Protein AF-A0A6P8AZ58-F1 (afdb_monomer)

Secondary structure (DSSP, 8-state):
-------------------EE--TTT----GGGHHHHHHHHHHHTSBTTTBEEE-TT-EEEEEEEEETTEEEEEEEEE-SSS-EEEPHHHHHHHHHHHHHH-BTEEEEEETTEEEEEEEEES--

Structure (mmCIF, N/CA/C/O backbone):
data_AF-A0A6P8AZ58-F1
#
_entry.id   AF-A0A6P8AZ58-F1
#
loop_
_atom_site.group_PDB
_atom_site.id
_atom_site.type_symbol
_atom_site.label_atom_id
_atom_site.label_alt_id
_atom_site.label_comp_id
_atom_site.label_asym_id
_atom_site.label_entity_id
_atom_site.label_seq_id
_atom_site.pdbx_PDB_ins_code
_atom_site.Cartn_x
_atom_site.Cartn_y
_atom_site.Cartn_z
_atom_site.occupancy
_atom_site.B_iso_or_equiv
_atom_site.auth_seq_id
_atom_site.auth_comp_id
_atom_site.auth_asym_id
_atom_site.auth_atom_id
_atom_site.pdbx_PDB_model_num
ATOM 1 N N . MET A 1 1 ? -25.843 -50.586 30.998 1.00 42.84 1 MET A N 1
ATOM 2 C CA . MET A 1 1 ? -25.373 -49.188 31.093 1.00 42.84 1 MET A CA 1
ATOM 3 C C . MET A 1 1 ? -23.967 -49.145 30.531 1.00 42.84 1 MET A C 1
ATOM 5 O O . MET A 1 1 ? -23.124 -49.775 31.136 1.00 42.84 1 MET A O 1
ATOM 9 N N . HIS A 1 2 ? -23.716 -48.484 29.402 1.00 42.22 2 HIS A N 1
ATOM 10 C CA . HIS A 1 2 ? -22.392 -47.930 29.093 1.00 42.22 2 HIS A CA 1
ATOM 11 C C . HIS A 1 2 ? -22.570 -46.851 28.020 1.00 42.22 2 HIS A C 1
ATOM 13 O O . HIS A 1 2 ? -22.778 -47.140 26.848 1.00 42.22 2 HIS A O 1
ATOM 19 N N . LEU A 1 3 ? -22.580 -45.599 28.476 1.00 51.09 3 LEU A N 1
ATOM 20 C CA . LEU A 1 3 ? -22.536 -44.403 27.644 1.00 51.09 3 LEU A CA 1
ATOM 21 C C . LEU A 1 3 ? -21.080 -44.195 27.218 1.00 51.09 3 LEU A C 1
ATOM 23 O O . LEU A 1 3 ? -20.247 -43.808 28.034 1.00 51.09 3 LEU A O 1
ATOM 27 N N . THR A 1 4 ? -20.757 -44.467 25.959 1.00 56.34 4 THR A N 1
ATOM 28 C CA . THR A 1 4 ? -19.491 -44.031 25.359 1.00 56.34 4 THR A CA 1
ATOM 29 C C . THR A 1 4 ? -19.626 -42.564 24.960 1.00 56.34 4 THR A C 1
ATOM 31 O O . THR A 1 4 ? -20.137 -42.248 23.889 1.00 56.34 4 THR A O 1
ATOM 34 N N . SER A 1 5 ? -19.197 -41.666 25.849 1.00 56.53 5 SER A N 1
ATOM 35 C CA . SER A 1 5 ? -19.005 -40.245 25.539 1.00 56.53 5 SER A CA 1
ATOM 36 C C . SER A 1 5 ? -17.860 -40.097 24.539 1.00 56.53 5 SER A C 1
ATOM 38 O O . SER A 1 5 ? -16.693 -40.249 24.897 1.00 56.53 5 SER A O 1
ATOM 40 N N . ILE A 1 6 ? -18.193 -39.807 23.283 1.00 64.19 6 ILE A N 1
ATOM 41 C CA . ILE A 1 6 ? -17.221 -39.444 22.250 1.00 64.19 6 ILE A CA 1
ATOM 42 C C . ILE A 1 6 ? -16.947 -37.945 22.405 1.00 64.19 6 ILE A C 1
ATOM 44 O O . ILE A 1 6 ? -17.772 -37.112 22.034 1.00 64.19 6 ILE A O 1
ATOM 48 N N . LEU A 1 7 ? -15.800 -37.601 22.992 1.00 56.88 7 LEU A N 1
ATOM 49 C CA . LEU A 1 7 ? -15.293 -36.231 23.001 1.00 56.88 7 LEU A CA 1
ATOM 50 C C . LEU A 1 7 ? -14.815 -35.891 21.578 1.00 56.88 7 LEU A C 1
ATOM 52 O O . LEU A 1 7 ? -13.797 -36.409 21.124 1.00 56.88 7 LEU A O 1
ATOM 56 N N . LEU A 1 8 ? -15.557 -35.043 20.865 1.00 59.38 8 LEU A N 1
ATOM 57 C CA . LEU A 1 8 ? -15.110 -34.448 19.604 1.00 59.38 8 LEU A CA 1
ATOM 58 C C . LEU A 1 8 ? -14.114 -33.319 19.920 1.00 59.38 8 LEU A C 1
ATOM 60 O O . LEU A 1 8 ? -14.507 -32.354 20.581 1.00 59.38 8 LEU A O 1
ATOM 64 N N . PRO A 1 9 ? -12.847 -33.387 19.471 1.00 61.97 9 PRO A N 1
ATOM 65 C CA . PRO A 1 9 ? -11.953 -32.247 19.579 1.00 61.97 9 PRO A CA 1
ATOM 66 C C . PRO A 1 9 ? -12.442 -31.167 18.611 1.00 61.97 9 PRO A C 1
ATOM 68 O O . PRO A 1 9 ? -12.429 -31.346 17.393 1.00 61.97 9 PRO A O 1
ATOM 71 N N . ILE A 1 10 ? -12.909 -30.048 19.162 1.00 60.44 10 ILE A N 1
ATOM 72 C CA . ILE A 1 10 ? -13.233 -28.844 18.399 1.00 60.44 10 ILE A CA 1
ATOM 73 C C . ILE A 1 10 ? -11.909 -28.327 17.828 1.00 60.44 10 ILE A C 1
ATOM 75 O O . ILE A 1 10 ? -11.082 -27.771 18.549 1.00 60.44 10 ILE A O 1
ATOM 79 N N . LEU A 1 11 ? -11.678 -28.575 16.539 1.00 59.97 11 LEU A N 1
ATOM 80 C CA . LEU A 1 11 ? -10.528 -28.056 15.814 1.00 59.97 11 LEU A CA 1
ATOM 81 C C . LEU A 1 11 ? -10.762 -26.560 15.586 1.00 59.97 11 LEU A C 1
ATOM 83 O O . LEU A 1 11 ? -11.477 -26.165 14.667 1.00 59.97 11 LEU A O 1
ATOM 87 N N . SER A 1 12 ? -10.203 -25.724 16.456 1.00 56.25 12 SER A N 1
ATOM 88 C CA . SER A 1 12 ? -10.212 -24.275 16.285 1.00 56.25 12 SER A CA 1
ATOM 89 C C . SER A 1 12 ? -9.484 -23.924 14.984 1.00 56.25 12 SER A C 1
ATOM 91 O O . SER A 1 12 ? -8.255 -23.990 14.930 1.00 56.25 12 SER A O 1
ATOM 93 N N . LEU A 1 13 ? -10.220 -23.558 13.928 1.00 50.84 13 LEU A N 1
ATOM 94 C CA . LEU A 1 13 ? -9.631 -22.901 12.762 1.00 50.84 13 LEU A CA 1
ATOM 95 C C . LEU A 1 13 ? -9.141 -21.522 13.211 1.00 50.84 13 LEU A C 1
ATOM 97 O O . LEU A 1 13 ? -9.885 -20.544 13.210 1.00 50.84 13 LEU A O 1
ATOM 101 N N . LEU A 1 14 ? -7.879 -21.450 13.624 1.00 46.62 14 LEU A N 1
ATOM 102 C CA . LEU A 1 14 ? -7.163 -20.188 13.706 1.00 46.62 14 LEU A CA 1
ATOM 103 C C . LEU A 1 14 ? -7.055 -19.662 12.273 1.00 46.62 14 LEU A C 1
ATOM 105 O O . LEU A 1 14 ? -6.288 -20.194 11.472 1.00 46.62 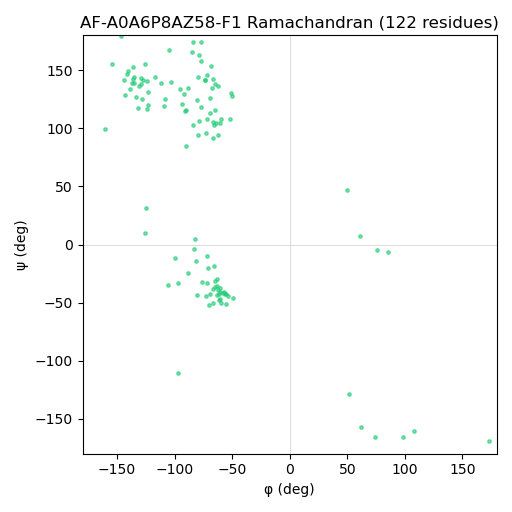14 LEU A O 1
ATOM 109 N N . ALA A 1 15 ? -7.857 -18.651 11.939 1.00 48.16 15 ALA A N 1
ATOM 110 C CA . ALA A 1 15 ? -7.664 -17.867 10.731 1.00 48.16 15 ALA A CA 1
ATOM 111 C C . ALA A 1 15 ? -6.301 -17.176 10.858 1.00 48.16 15 ALA A C 1
ATOM 113 O O . ALA A 1 15 ? -6.163 -16.141 11.505 1.00 48.16 15 ALA A O 1
ATOM 114 N N . THR A 1 16 ? -5.257 -17.797 10.316 1.00 43.06 16 THR A N 1
ATOM 115 C CA . THR A 1 16 ? -3.955 -17.152 10.197 1.00 43.06 16 THR A CA 1
ATOM 116 C C . THR A 1 16 ? -4.137 -15.984 9.243 1.00 43.06 16 THR A C 1
ATOM 118 O O . THR A 1 16 ? -4.472 -16.207 8.079 1.00 43.06 16 THR A O 1
ATOM 121 N N . ALA A 1 17 ? -3.946 -14.754 9.723 1.00 47.25 17 ALA A N 1
ATOM 122 C CA . ALA A 1 17 ? -3.813 -13.593 8.857 1.00 47.25 17 ALA A CA 1
ATOM 123 C C . ALA A 1 17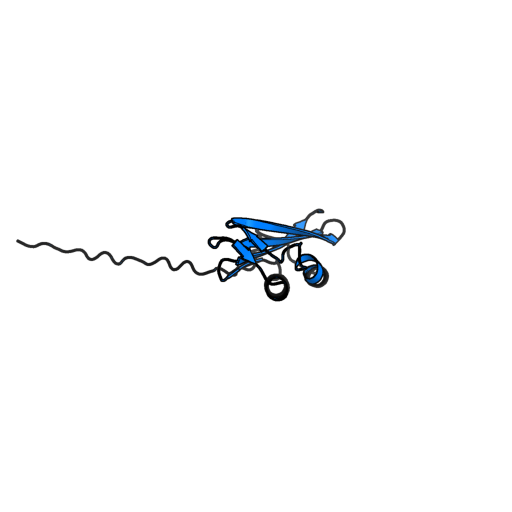 ? -2.732 -13.906 7.813 1.00 47.25 17 ALA A C 1
ATOM 125 O O . ALA A 1 17 ? -1.553 -14.055 8.141 1.00 47.25 17 ALA A O 1
ATOM 126 N N . GLN A 1 18 ? -3.156 -14.120 6.571 1.00 49.47 18 GLN A N 1
ATOM 127 C CA . GLN A 1 18 ? -2.268 -14.509 5.493 1.00 49.47 18 GLN A CA 1
ATOM 128 C C . GLN A 1 18 ? -1.770 -13.231 4.828 1.00 49.47 18 GLN A C 1
ATOM 130 O O . GLN A 1 18 ? -2.331 -12.777 3.839 1.00 49.47 18 GLN A O 1
ATOM 135 N N . ALA A 1 19 ? -0.715 -12.639 5.394 1.00 59.22 19 ALA A N 1
ATOM 136 C CA . ALA A 1 19 ? 0.138 -11.744 4.625 1.00 59.22 19 ALA A CA 1
ATOM 137 C C . ALA A 1 19 ? 0.711 -12.570 3.467 1.00 59.22 19 ALA A C 1
ATOM 139 O O . ALA A 1 19 ? 1.494 -13.502 3.676 1.00 59.22 19 ALA A O 1
ATOM 140 N N . GLY A 1 20 ? 0.239 -12.306 2.255 1.00 85.31 20 GLY A N 1
ATOM 141 C CA . GLY A 1 20 ? 0.496 -13.137 1.093 1.00 85.31 20 GLY A CA 1
ATOM 142 C C . GLY A 1 20 ? 1.115 -12.321 -0.021 1.00 85.31 20 GLY A C 1
ATOM 143 O O . GLY A 1 20 ? 0.475 -11.432 -0.577 1.00 85.31 20 GLY A O 1
ATOM 144 N N . CYS A 1 21 ? 2.347 -12.656 -0.401 1.00 93.19 21 CYS A N 1
ATOM 145 C CA . CYS A 1 21 ? 2.855 -12.236 -1.698 1.00 93.19 21 CYS A CA 1
ATOM 146 C C . CYS A 1 21 ? 2.073 -12.953 -2.799 1.00 93.19 21 CYS A C 1
ATOM 148 O O . CYS A 1 21 ? 1.879 -14.170 -2.736 1.00 93.19 21 CYS A O 1
ATOM 150 N N . TYR A 1 22 ? 1.659 -12.209 -3.820 1.00 92.31 22 TYR A N 1
ATOM 151 C CA . TYR A 1 22 ? 0.930 -12.777 -4.942 1.00 92.31 22 TYR A CA 1
ATOM 152 C C . TYR A 1 22 ? 1.773 -13.810 -5.693 1.00 92.31 22 TYR A C 1
ATOM 154 O O . TYR A 1 22 ? 2.959 -13.612 -5.986 1.00 92.31 22 TYR A O 1
ATOM 162 N N . LYS A 1 23 ? 1.129 -14.925 -6.039 1.00 86.06 23 LYS A N 1
ATOM 163 C CA . LYS A 1 23 ? 1.678 -15.965 -6.909 1.00 86.06 23 LYS A CA 1
ATOM 164 C C . LYS A 1 23 ? 1.623 -15.535 -8.376 1.00 86.06 23 LYS A C 1
ATOM 166 O O . LYS A 1 23 ? 1.110 -14.473 -8.728 1.00 86.06 23 LYS A O 1
ATOM 171 N N . ARG A 1 24 ? 2.203 -16.349 -9.266 1.00 74.00 24 ARG A N 1
ATOM 172 C CA . ARG A 1 24 ? 2.391 -15.990 -10.684 1.00 74.00 24 ARG A CA 1
ATOM 173 C C . ARG A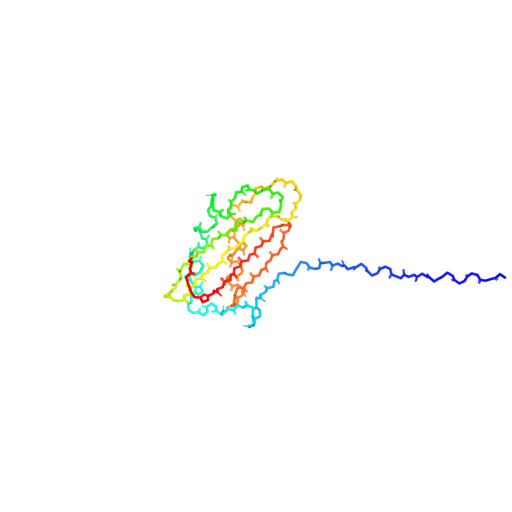 1 24 ? 1.078 -15.772 -11.431 1.00 74.00 24 ARG A C 1
ATOM 175 O O . ARG A 1 24 ? 1.061 -14.969 -12.351 1.00 74.00 24 ARG A O 1
ATOM 182 N N . GLU A 1 25 ? 0.036 -16.462 -11.020 1.00 80.06 25 GLU A N 1
ATOM 183 C CA . GLU A 1 25 ? -1.308 -16.421 -11.574 1.00 80.06 25 GLU A CA 1
ATOM 184 C C . GLU A 1 25 ? -2.152 -15.241 -11.063 1.00 80.06 25 GLU A C 1
ATOM 186 O O . GLU A 1 25 ? -3.185 -14.950 -11.655 1.00 80.06 25 GLU A O 1
ATOM 191 N N . GLN A 1 26 ? -1.725 -14.556 -9.994 1.00 78.50 26 GLN A N 1
ATOM 192 C CA . GLN A 1 26 ? -2.512 -13.504 -9.338 1.00 78.50 26 GLN A CA 1
ATOM 193 C C . GLN A 1 26 ? -2.132 -12.087 -9.784 1.00 78.50 26 GLN A C 1
ATOM 195 O O . GLN A 1 26 ? -2.994 -11.218 -9.821 1.00 78.50 26 GLN A O 1
ATOM 200 N N . SER A 1 27 ? -0.857 -11.848 -10.106 1.00 85.19 27 SER A N 1
ATOM 201 C CA . SER A 1 27 ? -0.339 -10.515 -10.438 1.00 85.19 27 SER A CA 1
ATOM 202 C C . SER A 1 27 ? 0.895 -10.594 -11.339 1.00 85.19 27 SER A C 1
ATOM 204 O O . SER A 1 27 ? 1.647 -11.586 -11.334 1.00 85.19 27 SER A O 1
ATOM 206 N N . ILE A 1 28 ? 1.135 -9.525 -12.101 1.00 90.38 28 ILE A N 1
ATOM 207 C CA . ILE A 1 28 ? 2.385 -9.371 -12.842 1.00 90.38 28 ILE A CA 1
ATOM 208 C C . ILE A 1 28 ? 3.504 -8.881 -11.919 1.00 90.38 28 ILE A C 1
ATOM 210 O O . ILE A 1 28 ? 3.306 -8.111 -10.986 1.00 90.38 28 ILE A O 1
ATOM 214 N N . GLY A 1 29 ? 4.723 -9.370 -12.157 1.00 90.31 29 GLY A N 1
ATOM 215 C CA . GLY A 1 29 ? 5.871 -8.979 -11.340 1.00 90.31 29 GLY A CA 1
ATOM 216 C C . GLY A 1 29 ? 6.223 -7.508 -11.514 1.00 90.31 29 GLY A C 1
ATOM 217 O O . GLY A 1 29 ? 6.185 -7.005 -12.637 1.00 90.31 29 GLY A O 1
ATOM 218 N N . TRP A 1 30 ? 6.632 -6.850 -10.425 1.00 91.50 30 TRP A N 1
ATOM 219 C CA . TRP A 1 30 ? 7.041 -5.445 -10.445 1.00 91.50 30 TRP A CA 1
ATOM 220 C C . TRP A 1 30 ? 8.130 -5.185 -11.486 1.00 91.50 30 TRP A C 1
ATOM 222 O O . TRP A 1 30 ? 8.067 -4.211 -12.234 1.00 91.50 30 TRP A O 1
ATOM 232 N N . GLY A 1 31 ? 9.135 -6.068 -11.540 1.00 92.19 31 GLY A N 1
ATOM 233 C CA . GLY A 1 31 ? 10.297 -5.910 -12.410 1.00 92.19 31 GLY A CA 1
ATOM 234 C C . GLY A 1 31 ? 10.930 -4.527 -12.242 1.00 92.19 31 GLY A C 1
ATOM 235 O O . GLY A 1 31 ? 11.173 -4.078 -11.121 1.00 92.19 31 GLY A O 1
ATOM 236 N N . VAL A 1 32 ? 11.148 -3.836 -13.361 1.00 94.56 32 VAL A N 1
ATOM 237 C CA . VAL A 1 32 ? 11.703 -2.473 -13.380 1.00 94.56 32 VAL A CA 1
ATOM 238 C C 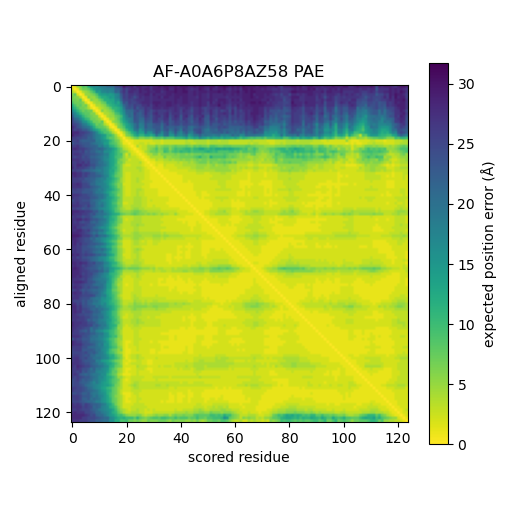. VAL A 1 32 ? 10.777 -1.423 -12.747 1.00 94.56 32 VAL A C 1
ATOM 240 O O . VAL A 1 32 ? 11.263 -0.389 -12.297 1.00 94.56 32 VAL A O 1
ATOM 243 N N . GLU A 1 33 ? 9.478 -1.709 -12.598 1.00 95.69 33 GLU A N 1
ATOM 244 C CA . GLU A 1 33 ? 8.509 -0.750 -12.049 1.00 95.69 33 GLU A CA 1
ATOM 245 C C . GLU A 1 33 ? 8.471 -0.723 -10.520 1.00 95.69 33 GLU A C 1
ATOM 247 O O . GLU A 1 33 ? 7.758 0.094 -9.941 1.00 95.69 33 GLU A O 1
ATOM 252 N N . LYS A 1 34 ? 9.229 -1.591 -9.834 1.00 95.50 34 LYS A N 1
ATOM 253 C CA . LYS A 1 34 ? 9.207 -1.698 -8.362 1.00 95.50 34 LYS A CA 1
ATOM 254 C C . LYS A 1 34 ? 9.501 -0.356 -7.685 1.00 95.50 34 LYS A C 1
ATOM 256 O O . LYS A 1 34 ? 8.834 0.019 -6.724 1.00 95.50 34 LYS A O 1
ATOM 261 N N . THR A 1 35 ? 10.482 0.381 -8.206 1.00 96.38 35 THR A N 1
ATOM 262 C CA . THR A 1 35 ? 10.849 1.710 -7.695 1.00 96.38 35 THR A CA 1
ATOM 263 C C . THR A 1 35 ? 9.772 2.748 -7.994 1.00 96.38 35 THR A C 1
ATOM 265 O O . THR A 1 35 ? 9.428 3.523 -7.107 1.00 96.38 35 THR A O 1
ATOM 268 N N . ALA A 1 36 ? 9.209 2.743 -9.206 1.00 95.75 36 ALA A N 1
ATOM 269 C CA . ALA A 1 36 ? 8.134 3.660 -9.579 1.00 95.75 36 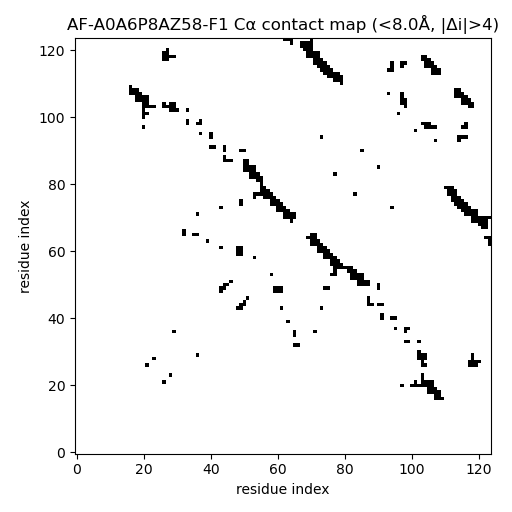ALA A CA 1
ATOM 270 C C . ALA A 1 36 ? 6.901 3.446 -8.686 1.00 95.75 36 ALA A C 1
ATOM 272 O O . ALA A 1 36 ? 6.420 4.390 -8.069 1.00 95.75 36 ALA A O 1
ATOM 273 N N . ALA A 1 37 ? 6.480 2.191 -8.498 1.00 96.00 37 ALA A N 1
ATOM 274 C CA . ALA A 1 37 ? 5.394 1.832 -7.591 1.00 96.00 37 ALA A CA 1
ATOM 275 C C . ALA A 1 37 ? 5.654 2.317 -6.157 1.00 96.00 37 ALA A C 1
ATOM 277 O O . ALA A 1 37 ? 4.754 2.847 -5.514 1.00 96.00 37 ALA A O 1
ATOM 278 N N . ALA A 1 38 ? 6.886 2.175 -5.653 1.00 96.69 38 ALA A N 1
ATOM 279 C CA . ALA A 1 38 ? 7.244 2.624 -4.309 1.00 96.69 38 ALA A CA 1
ATOM 280 C C . ALA A 1 38 ? 7.161 4.153 -4.133 1.00 96.69 38 ALA A C 1
ATOM 282 O O . ALA A 1 38 ? 6.853 4.613 -3.031 1.00 96.69 38 ALA A O 1
ATOM 283 N N . ASN A 1 39 ? 7.420 4.926 -5.191 1.00 97.00 39 ASN A N 1
ATOM 284 C CA . ASN A 1 39 ? 7.336 6.388 -5.164 1.00 97.00 39 ASN A CA 1
ATOM 285 C C . ASN A 1 39 ? 5.882 6.882 -5.094 1.00 97.00 39 ASN A C 1
ATOM 287 O O . ASN A 1 39 ? 5.609 7.871 -4.416 1.00 97.00 39 ASN A O 1
ATOM 291 N N . GLU A 1 40 ? 4.942 6.157 -5.706 1.00 97.75 40 GLU A N 1
ATOM 292 C CA . GLU A 1 40 ? 3.516 6.518 -5.705 1.00 97.75 40 GLU A CA 1
ATOM 293 C C . GLU A 1 40 ? 2.835 6.325 -4.340 1.00 97.75 40 GLU A C 1
ATOM 295 O O . GLU A 1 40 ? 1.820 6.957 -4.055 1.00 97.75 40 GLU A O 1
ATOM 300 N N . ILE A 1 41 ? 3.406 5.505 -3.449 1.00 97.56 41 ILE A N 1
ATOM 301 C CA . ILE A 1 41 ? 2.798 5.188 -2.144 1.00 97.56 41 ILE A CA 1
ATOM 302 C C . ILE A 1 41 ? 2.613 6.440 -1.287 1.00 97.56 41 ILE A C 1
ATOM 304 O O . ILE A 1 41 ? 1.617 6.547 -0.579 1.00 97.56 41 ILE A O 1
ATOM 308 N N . GLY A 1 42 ? 3.553 7.390 -1.338 1.00 96.25 42 GLY A N 1
ATOM 309 C CA . GLY A 1 42 ? 3.443 8.633 -0.570 1.00 96.25 42 GLY A CA 1
ATOM 310 C C . GLY A 1 42 ? 2.205 9.441 -0.959 1.00 96.25 42 GLY A C 1
ATOM 311 O O . GLY A 1 42 ? 1.498 9.941 -0.087 1.00 96.25 42 GLY A O 1
ATOM 312 N N . LEU A 1 43 ? 1.909 9.505 -2.260 1.00 96.44 43 LEU A N 1
ATOM 313 C CA . LEU A 1 43 ? 0.693 10.136 -2.753 1.00 96.44 43 LEU A CA 1
ATOM 314 C C . LEU A 1 43 ? -0.529 9.294 -2.381 1.00 96.44 43 LEU A C 1
ATOM 316 O O . LEU A 1 43 ? -1.438 9.822 -1.750 1.00 96.44 43 LEU A O 1
ATOM 320 N N . ALA A 1 44 ? -0.533 7.996 -2.692 1.00 97.12 44 ALA A N 1
ATOM 321 C CA . ALA A 1 44 ? -1.670 7.109 -2.441 1.00 97.12 44 ALA A CA 1
ATOM 322 C C . ALA A 1 44 ? -2.091 7.082 -0.957 1.00 97.12 44 ALA A 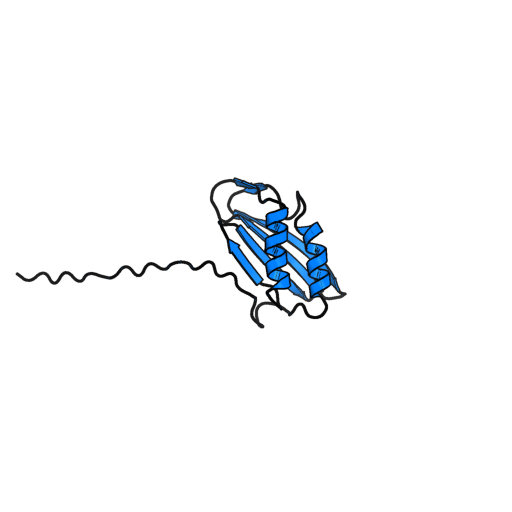C 1
ATOM 324 O O . ALA A 1 44 ? -3.278 7.121 -0.638 1.00 97.12 44 ALA A O 1
ATOM 325 N N . ALA A 1 45 ? -1.118 7.071 -0.043 1.00 97.56 45 ALA A N 1
ATOM 326 C CA . ALA A 1 45 ? -1.325 7.024 1.404 1.00 97.56 45 ALA A CA 1
ATOM 327 C C . ALA A 1 45 ? -1.618 8.391 2.052 1.00 97.56 45 ALA A C 1
ATOM 329 O O . ALA A 1 45 ? -1.700 8.467 3.276 1.00 97.56 45 ALA A O 1
ATOM 330 N N . SER A 1 46 ? -1.753 9.468 1.273 1.00 95.75 46 SER A N 1
ATOM 331 C CA . SER A 1 46 ? -2.038 10.801 1.819 1.00 95.75 46 SER A CA 1
ATOM 332 C C . SER A 1 46 ? -3.449 10.905 2.432 1.00 95.75 46 SER A C 1
ATOM 334 O O . SER A 1 46 ? -4.363 10.175 2.020 1.00 95.75 46 SER A O 1
ATOM 336 N N . PRO A 1 47 ? -3.658 11.821 3.403 1.00 91.88 47 PRO A N 1
ATOM 337 C CA . PRO A 1 47 ? -4.977 12.104 3.957 1.00 91.88 47 PRO A CA 1
ATOM 338 C C . PRO A 1 47 ? -6.017 12.380 2.875 1.00 91.88 47 PRO A C 1
ATOM 340 O O . PRO A 1 47 ? -5.809 13.213 1.994 1.00 91.88 47 PRO A O 1
ATOM 343 N N . GLY A 1 48 ? -7.162 11.706 2.962 1.00 89.44 48 GLY A N 1
ATOM 344 C CA . GLY A 1 48 ? -8.270 11.899 2.023 1.00 89.44 48 GLY A CA 1
ATOM 345 C C . GLY A 1 48 ? -8.173 11.067 0.743 1.00 89.44 48 GLY A C 1
ATOM 346 O O . GLY A 1 48 ? -9.146 11.034 -0.005 1.00 89.44 48 GLY A O 1
ATOM 347 N N . ARG A 1 49 ? -7.061 10.352 0.527 1.00 96.88 49 ARG A N 1
ATOM 348 C CA . ARG A 1 49 ? -6.954 9.268 -0.460 1.00 96.88 49 ARG A CA 1
ATOM 349 C C . ARG A 1 49 ? -7.171 7.928 0.232 1.00 96.88 49 ARG A C 1
ATOM 351 O O . ARG A 1 49 ? -8.275 7.670 0.707 1.00 96.88 49 ARG A O 1
ATOM 358 N N . LEU A 1 50 ? -6.141 7.089 0.365 1.00 98.00 50 LEU A N 1
ATOM 359 C CA . LEU A 1 50 ? -6.276 5.810 1.067 1.00 98.00 50 LEU A CA 1
ATOM 360 C C . LEU A 1 50 ? -6.304 5.963 2.586 1.00 98.00 50 LEU A C 1
ATOM 362 O O . LEU A 1 50 ? -6.979 5.186 3.253 1.00 98.00 50 LEU A O 1
ATOM 366 N N . ALA A 1 51 ? -5.609 6.951 3.146 1.00 97.88 51 ALA A N 1
ATOM 367 C CA . ALA A 1 51 ? -5.614 7.180 4.586 1.00 97.88 51 ALA A CA 1
ATOM 368 C C . ALA A 1 51 ? -6.806 8.044 5.037 1.00 97.88 51 ALA A C 1
ATOM 370 O O . ALA A 1 51 ? -7.509 8.675 4.239 1.00 97.88 51 ALA A O 1
ATOM 371 N N . GLY A 1 52 ? -7.059 8.058 6.345 1.00 97.81 52 GLY A N 1
ATOM 372 C CA . GLY A 1 52 ? -8.164 8.788 6.963 1.00 97.81 52 GLY A CA 1
ATOM 373 C C . GLY A 1 52 ? -9.284 7.878 7.463 1.00 97.81 52 GLY A C 1
ATOM 374 O O . GLY A 1 52 ? -9.081 6.690 7.694 1.00 97.81 52 GLY A O 1
ATOM 375 N N . PHE A 1 53 ? -10.470 8.450 7.666 1.00 98.12 53 PHE A N 1
ATOM 376 C CA . PHE A 1 53 ? -11.606 7.743 8.263 1.00 98.12 53 PHE A CA 1
ATOM 377 C C . PHE A 1 53 ? -12.247 6.733 7.305 1.00 98.12 53 PHE A C 1
ATOM 379 O O . PHE A 1 53 ? -12.380 7.005 6.106 1.00 98.12 53 PHE A O 1
ATOM 386 N N . PHE A 1 54 ? -12.652 5.592 7.860 1.00 98.44 54 PHE A N 1
ATOM 387 C CA . PHE A 1 54 ? -13.418 4.542 7.203 1.00 98.44 54 PHE A CA 1
ATOM 388 C C . PHE A 1 54 ? -14.634 4.171 8.048 1.00 98.44 54 PHE A C 1
ATOM 390 O O . PHE A 1 54 ? -14.517 4.011 9.260 1.00 98.44 54 PHE A O 1
ATOM 397 N N . ASN A 1 55 ? -15.777 3.967 7.398 1.00 98.31 55 ASN A N 1
ATOM 398 C CA . ASN A 1 55 ? -16.897 3.229 7.981 1.00 98.31 55 ASN A CA 1
ATOM 399 C C . ASN A 1 55 ? -16.652 1.714 7.900 1.00 98.31 55 ASN A C 1
ATOM 401 O O . ASN A 1 55 ? -15.832 1.256 7.101 1.00 98.31 55 ASN A O 1
ATOM 405 N N . ASN A 1 56 ? -17.394 0.931 8.687 1.00 97.06 56 ASN A N 1
ATOM 406 C CA . ASN A 1 56 ? -17.379 -0.533 8.623 1.00 97.06 56 ASN A CA 1
ATOM 407 C C . ASN A 1 56 ? -17.560 -1.015 7.174 1.00 97.06 56 ASN A C 1
ATOM 409 O O . ASN A 1 56 ? -18.475 -0.581 6.471 1.00 97.06 56 ASN A O 1
ATOM 413 N N . GLY A 1 57 ? -16.652 -1.878 6.716 1.00 96.56 57 GLY A N 1
ATOM 414 C CA . GLY A 1 57 ? -16.667 -2.444 5.369 1.00 96.56 57 GLY A CA 1
ATOM 415 C C . GLY A 1 57 ? -16.211 -1.497 4.255 1.00 96.56 57 GLY A C 1
ATOM 416 O O . GLY A 1 57 ? -16.112 -1.946 3.109 1.00 96.56 57 GLY A O 1
ATOM 417 N N . GLN A 1 58 ? -15.922 -0.223 4.548 1.00 98.38 58 GLN A N 1
ATOM 418 C CA . GLN A 1 58 ? -15.521 0.745 3.531 1.00 98.38 58 GLN A CA 1
ATOM 419 C C . GLN A 1 58 ? -14.182 0.354 2.905 1.00 98.38 58 GLN A C 1
ATOM 421 O O . GLN A 1 58 ? -13.231 -0.022 3.590 1.00 98.38 58 GLN A O 1
ATOM 426 N N . GLU A 1 59 ? -14.112 0.507 1.587 1.00 98.44 59 GLU A N 1
ATOM 427 C CA . GLU A 1 59 ? -12.916 0.326 0.778 1.00 98.44 59 GLU A CA 1
ATOM 428 C C . GLU A 1 59 ? -12.542 1.657 0.119 1.00 98.44 59 GLU A C 1
ATOM 430 O O . GLU A 1 59 ? -13.413 2.439 -0.269 1.00 98.44 59 GLU A O 1
ATOM 435 N N . LYS A 1 60 ? -11.242 1.914 -0.006 1.00 98.50 60 LYS A N 1
ATOM 436 C CA . LYS A 1 60 ? -10.683 2.991 -0.822 1.00 98.50 60 LYS A CA 1
ATOM 437 C C . LYS A 1 60 ? -9.610 2.410 -1.729 1.00 98.50 60 LYS A C 1
ATOM 439 O O . LYS A 1 60 ? -8.865 1.515 -1.324 1.00 98.50 60 LYS A O 1
ATOM 444 N N . THR A 1 61 ? -9.537 2.924 -2.950 1.00 98.06 61 THR A N 1
ATOM 445 C CA . THR A 1 61 ? -8.607 2.451 -3.977 1.00 98.06 61 THR A CA 1
ATOM 446 C C . THR A 1 61 ? -7.943 3.624 -4.671 1.00 98.06 61 THR A C 1
ATOM 448 O O . THR A 1 61 ? -8.628 4.575 -5.031 1.00 98.06 61 THR A O 1
ATOM 451 N N . GLU A 1 62 ? -6.650 3.511 -4.942 1.00 98.12 62 GLU A N 1
ATOM 452 C CA . GLU A 1 62 ? -5.913 4.445 -5.790 1.00 98.12 62 GLU A CA 1
ATOM 453 C C . GLU A 1 62 ? -5.247 3.662 -6.918 1.00 98.12 62 GLU A C 1
ATOM 455 O O . GLU A 1 62 ? -4.737 2.558 -6.710 1.00 98.12 62 GLU A O 1
ATOM 460 N N . CYS A 1 63 ? -5.250 4.239 -8.115 1.00 97.12 63 CYS A N 1
ATOM 461 C CA . CYS A 1 63 ? -4.575 3.678 -9.271 1.00 97.12 63 CYS A CA 1
ATOM 462 C C . CYS A 1 63 ? -3.583 4.697 -9.824 1.00 97.12 63 CYS A C 1
ATOM 464 O O . CYS A 1 63 ? -3.940 5.853 -10.051 1.00 97.12 63 CYS A O 1
ATOM 46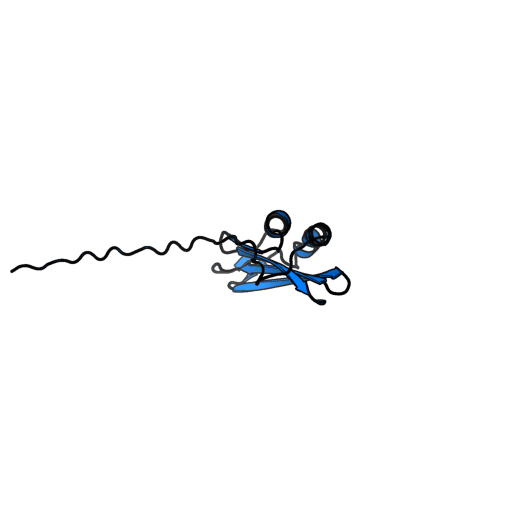6 N N . HIS A 1 64 ? -2.351 4.253 -10.069 1.00 96.75 64 HIS A N 1
ATOM 467 C CA . HIS A 1 64 ? -1.283 5.092 -10.600 1.00 96.75 64 HIS A CA 1
ATOM 468 C C . HIS A 1 64 ? -0.650 4.433 -11.822 1.00 96.75 64 HIS A C 1
ATOM 470 O O . HIS A 1 64 ? -0.176 3.295 -11.763 1.00 96.75 64 HIS A O 1
ATOM 476 N N . LYS A 1 65 ? -0.621 5.157 -12.943 1.00 96.50 65 LYS A N 1
ATOM 477 C CA . LYS A 1 65 ? 0.069 4.715 -14.157 1.00 96.50 65 LYS A CA 1
ATOM 478 C C . LYS A 1 65 ? 1.581 4.732 -13.916 1.00 96.50 65 LYS A C 1
ATOM 480 O O . LYS A 1 65 ? 2.122 5.766 -13.543 1.00 96.50 65 LYS A O 1
ATOM 485 N N . LEU A 1 66 ? 2.255 3.609 -14.170 1.00 94.81 66 LEU A N 1
ATOM 486 C CA . LEU A 1 66 ? 3.714 3.481 -14.024 1.00 94.81 66 LEU A CA 1
ATOM 487 C C . LEU A 1 66 ? 4.437 3.456 -15.375 1.00 94.81 66 LEU A C 1
ATOM 489 O O . LEU A 1 66 ? 5.534 3.986 -15.502 1.00 94.81 66 LEU A O 1
ATOM 493 N N . ALA A 1 67 ? 3.810 2.859 -16.392 1.00 93.50 67 ALA A N 1
ATOM 494 C CA . ALA A 1 67 ? 4.317 2.799 -17.761 1.00 93.50 67 ALA A CA 1
ATOM 495 C C . ALA A 1 67 ? 3.151 2.836 -18.763 1.00 93.50 67 ALA A C 1
ATOM 497 O O . ALA A 1 67 ? 1.989 2.891 -18.364 1.00 93.50 67 ALA A O 1
ATOM 498 N N . GLU A 1 68 ? 3.439 2.797 -20.070 1.00 89.94 68 GLU A N 1
ATOM 499 C CA . GLU A 1 68 ? 2.424 2.888 -21.134 1.00 89.94 68 GLU A CA 1
ATOM 500 C C . GLU A 1 68 ? 1.242 1.926 -20.920 1.00 89.94 68 GLU A C 1
ATOM 502 O O . GLU A 1 68 ? 0.099 2.372 -20.965 1.00 89.94 68 GLU A O 1
ATOM 507 N N . ASN A 1 69 ? 1.532 0.666 -20.574 1.00 92.50 69 ASN A N 1
ATOM 508 C CA . ASN A 1 69 ? 0.552 -0.406 -20.356 1.00 92.50 69 ASN A CA 1
ATOM 509 C C . ASN A 1 69 ? 0.685 -1.071 -18.977 1.00 92.50 69 ASN A C 1
ATOM 511 O O . ASN A 1 69 ? 0.466 -2.281 -18.852 1.00 92.50 69 ASN A O 1
ATOM 515 N N . LYS A 1 70 ? 1.107 -0.319 -17.955 1.00 94.62 70 LYS A N 1
ATOM 516 C CA . LYS A 1 70 ? 1.181 -0.824 -16.579 1.00 94.62 70 LYS A CA 1
ATOM 517 C C . LYS A 1 70 ? 0.696 0.218 -15.584 1.00 94.62 70 LYS A C 1
ATOM 519 O O . LYS A 1 70 ? 1.166 1.359 -15.606 1.00 94.62 70 LYS A O 1
ATOM 524 N N . ALA A 1 71 ? -0.141 -0.215 -14.654 1.00 96.50 71 ALA A N 1
ATOM 525 C CA . ALA A 1 71 ? -0.610 0.594 -13.542 1.00 96.50 71 ALA A CA 1
ATOM 526 C C . ALA A 1 71 ? -0.566 -0.202 -12.237 1.00 96.50 71 ALA A C 1
ATOM 528 O O . ALA A 1 71 ? -0.803 -1.412 -12.225 1.00 96.50 71 ALA A O 1
ATOM 529 N N . VAL A 1 72 ? -0.245 0.481 -11.139 1.00 97.00 72 VAL A N 1
ATOM 530 C CA . VAL A 1 72 ? -0.348 -0.082 -9.793 1.00 97.00 72 VAL A CA 1
ATOM 531 C C . VAL A 1 72 ? -1.680 0.306 -9.177 1.00 97.00 72 VAL A C 1
ATOM 533 O O . VAL A 1 72 ? -2.079 1.468 -9.222 1.00 97.00 72 VAL A O 1
ATOM 536 N N . HIS A 1 73 ? -2.344 -0.678 -8.584 1.00 97.50 73 HIS A N 1
ATOM 537 C CA . HIS A 1 73 ? -3.563 -0.511 -7.815 1.00 97.50 73 HIS A CA 1
ATOM 538 C C . HIS A 1 73 ? -3.248 -0.742 -6.342 1.00 97.50 73 HIS A C 1
ATOM 540 O O . HIS A 1 73 ? -2.832 -1.832 -5.937 1.00 97.50 73 HIS A O 1
ATOM 546 N N . PHE A 1 74 ? -3.476 0.289 -5.542 1.00 98.31 74 PHE A N 1
ATOM 547 C CA . PHE A 1 74 ? -3.432 0.211 -4.094 1.00 98.31 74 PHE A CA 1
ATOM 548 C C . PHE A 1 74 ? -4.852 0.179 -3.549 1.00 98.31 74 PHE A C 1
ATOM 550 O O . PHE A 1 74 ? -5.731 0.898 -4.027 1.00 98.31 74 PHE A O 1
ATOM 557 N N . LYS A 1 75 ? -5.078 -0.647 -2.533 1.00 98.38 75 LYS A N 1
ATOM 558 C CA . LYS A 1 75 ? -6.376 -0.777 -1.876 1.00 98.38 75 LYS A CA 1
ATOM 559 C C . LYS A 1 75 ? -6.193 -0.819 -0.374 1.00 98.38 75 LYS A C 1
ATOM 561 O O . LYS A 1 75 ? -5.266 -1.455 0.125 1.00 98.38 75 LYS A O 1
ATOM 566 N N . VAL A 1 76 ? -7.124 -0.177 0.318 1.00 98.50 76 VAL A N 1
ATOM 567 C CA . VAL A 1 76 ? -7.297 -0.274 1.762 1.00 98.50 76 VAL A CA 1
ATOM 568 C C . VAL A 1 76 ? -8.761 -0.548 2.059 1.00 98.50 76 VAL A C 1
ATOM 570 O O . VAL A 1 76 ? -9.637 0.100 1.485 1.00 98.50 76 VAL A O 1
ATOM 573 N N . LYS A 1 77 ? -9.034 -1.475 2.975 1.00 98.50 77 LYS A N 1
ATOM 574 C CA . LYS A 1 77 ? -10.391 -1.756 3.443 1.00 98.50 77 LYS A CA 1
ATOM 575 C C . LYS A 1 77 ? -10.431 -1.931 4.956 1.00 98.50 77 LYS A C 1
ATOM 577 O O . LYS A 1 77 ? -9.555 -2.577 5.527 1.00 98.50 77 LYS A O 1
ATOM 582 N N . TRP A 1 78 ? -11.464 -1.374 5.584 1.00 98.38 78 TRP A N 1
ATOM 583 C CA . TRP A 1 78 ? -11.756 -1.583 7.000 1.00 98.38 78 TRP A CA 1
ATOM 584 C C . TRP A 1 78 ? -12.699 -2.776 7.171 1.00 98.38 78 TRP A C 1
ATOM 586 O O . TRP A 1 78 ? -13.837 -2.742 6.700 1.00 98.38 78 TRP A O 1
ATOM 596 N N . LEU A 1 79 ? -12.217 -3.844 7.804 1.00 97.75 79 LEU A N 1
ATOM 597 C CA . LEU A 1 79 ? -12.974 -5.076 8.054 1.00 97.75 79 LEU A CA 1
ATOM 598 C C . LEU A 1 79 ? -13.544 -5.150 9.477 1.00 97.75 79 LEU A C 1
ATOM 600 O O . LEU A 1 79 ? -14.379 -6.011 9.741 1.00 97.75 79 LEU A O 1
ATOM 604 N N . GLY A 1 80 ? -13.110 -4.265 10.376 1.00 96.50 80 GLY A N 1
ATOM 605 C CA . GLY A 1 80 ? -13.545 -4.252 11.769 1.00 96.50 80 GLY A CA 1
ATOM 606 C C . GLY A 1 80 ? -14.856 -3.497 11.958 1.00 96.50 80 GLY A C 1
ATOM 607 O O . GLY A 1 80 ? -15.387 -2.889 11.030 1.00 96.50 80 GLY A O 1
ATOM 608 N N . GLU A 1 81 ? -15.399 -3.528 13.170 1.00 96.94 81 GLU A N 1
ATOM 609 C CA . GLU A 1 81 ? -16.684 -2.903 13.495 1.00 96.94 81 GLU A CA 1
ATOM 610 C C . GLU A 1 81 ? -16.594 -1.376 13.647 1.00 96.94 81 GLU A C 1
ATOM 612 O O . GLU A 1 81 ? -15.535 -0.805 13.912 1.00 96.94 81 GLU A O 1
ATOM 617 N N . GLY A 1 82 ? -17.733 -0.695 13.483 1.00 97.19 82 GLY A N 1
ATOM 618 C CA . GLY A 1 82 ? -17.814 0.760 13.612 1.00 97.19 82 GLY A CA 1
ATOM 619 C C . GLY A 1 82 ? -16.960 1.512 12.586 1.00 97.19 82 GLY A C 1
ATOM 620 O O . GLY A 1 82 ? -16.663 1.002 11.506 1.00 97.19 82 GLY A O 1
ATOM 621 N N . GLY A 1 83 ? -16.604 2.755 12.909 1.00 97.69 83 GLY A N 1
ATOM 622 C CA . GLY A 1 83 ? -15.735 3.576 12.071 1.00 97.69 83 GLY A CA 1
ATOM 623 C C . GLY A 1 83 ? -14.382 3.832 12.724 1.00 97.69 83 GLY A C 1
ATOM 624 O O . GLY A 1 83 ? -14.312 4.094 13.925 1.00 97.69 83 GLY A O 1
ATOM 625 N N . LEU A 1 84 ? -13.313 3.779 11.932 1.00 98.19 84 LEU A N 1
ATOM 626 C CA . LEU A 1 84 ? -11.945 3.957 12.410 1.00 98.19 84 LEU A CA 1
ATOM 627 C C . LEU A 1 84 ? -11.106 4.764 11.414 1.00 98.19 84 LEU A C 1
ATOM 629 O O . LEU A 1 84 ? -11.288 4.686 10.200 1.00 98.19 84 LEU A O 1
ATOM 633 N N . THR A 1 85 ? -10.166 5.549 11.938 1.00 98.12 85 THR A N 1
ATOM 634 C CA . THR A 1 85 ? -9.212 6.317 11.133 1.00 98.12 85 THR A CA 1
ATOM 635 C C . THR A 1 85 ? -7.923 5.535 10.941 1.00 98.12 85 THR A C 1
ATOM 637 O O . THR A 1 85 ? -7.226 5.239 11.912 1.00 98.12 85 THR A O 1
ATOM 640 N N . LEU A 1 86 ? -7.568 5.276 9.684 1.00 98.25 86 LEU A N 1
ATOM 641 C CA . LEU A 1 86 ? -6.246 4.790 9.310 1.00 98.25 86 LEU A CA 1
ATOM 642 C C . LEU A 1 86 ? -5.261 5.962 9.263 1.00 98.25 86 LEU A C 1
ATOM 644 O O . LEU A 1 86 ? -5.482 6.930 8.534 1.00 98.25 86 LEU A O 1
ATOM 648 N N . ARG A 1 87 ? -4.160 5.865 10.014 1.00 97.62 87 ARG A N 1
ATOM 649 C CA . ARG A 1 87 ? -3.079 6.859 9.991 1.00 97.62 87 ARG A CA 1
ATOM 650 C C . ARG A 1 87 ? -2.262 6.739 8.707 1.00 97.62 87 ARG A C 1
ATOM 652 O O . ARG A 1 87 ? -1.924 5.636 8.282 1.00 97.62 87 ARG A O 1
ATOM 659 N N . ASP A 1 88 ? -1.851 7.872 8.156 1.00 96.94 88 ASP A N 1
ATOM 660 C CA . ASP A 1 88 ? -1.093 7.945 6.900 1.00 96.94 88 ASP A CA 1
ATOM 661 C C . ASP A 1 88 ? 0.219 7.152 6.962 1.00 96.94 88 ASP A C 1
ATOM 663 O O . ASP A 1 88 ? 0.557 6.416 6.036 1.00 96.94 88 ASP A O 1
ATOM 667 N N . GLY A 1 8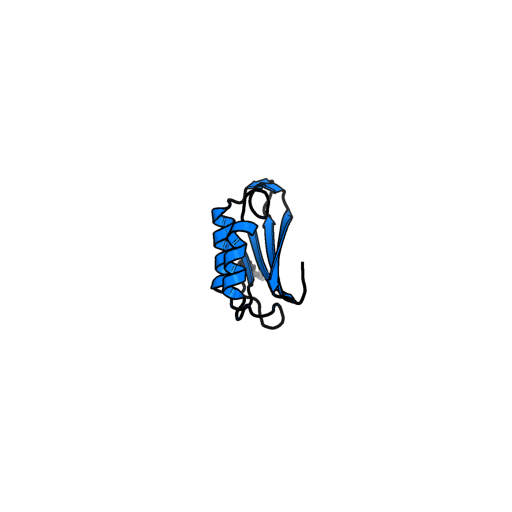9 ? 0.940 7.247 8.085 1.00 97.50 89 GLY A N 1
ATOM 668 C CA . GLY A 1 89 ? 2.195 6.520 8.297 1.00 97.50 89 GLY A CA 1
ATOM 669 C C . GLY A 1 89 ? 2.014 5.000 8.309 1.00 97.50 89 GLY A C 1
ATOM 670 O O . GLY A 1 89 ? 2.863 4.275 7.781 1.00 97.50 89 GLY A O 1
ATOM 671 N N . ASP A 1 90 ? 0.889 4.520 8.843 1.00 97.38 90 ASP A N 1
ATOM 672 C CA . ASP A 1 90 ? 0.551 3.096 8.850 1.00 97.38 90 ASP A CA 1
ATOM 673 C C . ASP A 1 90 ? 0.162 2.641 7.440 1.00 97.38 90 ASP A C 1
ATOM 675 O O . ASP A 1 90 ? 0.687 1.638 6.955 1.00 97.38 90 ASP A O 1
ATOM 679 N N . CYS A 1 91 ? -0.662 3.429 6.737 1.00 98.12 91 CYS A N 1
ATOM 680 C CA . CYS A 1 91 ? -1.007 3.196 5.334 1.00 98.12 91 CYS A CA 1
ATOM 681 C C . CYS A 1 91 ? 0.249 3.096 4.455 1.00 98.12 91 CYS A C 1
ATOM 683 O O . CYS A 1 91 ? 0.436 2.116 3.730 1.00 98.12 91 CYS A O 1
ATOM 685 N N . TYR A 1 92 ? 1.152 4.075 4.566 1.00 98.25 92 TYR A N 1
ATOM 686 C CA . TYR A 1 92 ? 2.409 4.105 3.825 1.00 98.25 92 TYR A CA 1
ATOM 687 C C . TYR A 1 92 ? 3.270 2.880 4.134 1.00 98.25 92 TYR A C 1
ATOM 689 O O . TYR A 1 92 ? 3.733 2.190 3.224 1.00 98.25 92 TYR A O 1
ATOM 697 N N . THR A 1 93 ? 3.478 2.585 5.419 1.00 97.50 93 THR A N 1
ATOM 698 C CA . THR A 1 93 ? 4.349 1.486 5.853 1.00 97.50 93 THR A CA 1
ATOM 699 C C . THR A 1 93 ? 3.832 0.141 5.354 1.00 97.50 93 THR A C 1
ATOM 701 O O . THR A 1 93 ? 4.615 -0.666 4.848 1.00 97.50 93 THR A O 1
ATOM 704 N N . ARG A 1 94 ? 2.517 -0.094 5.436 1.00 96.81 94 ARG A N 1
ATOM 705 C CA . ARG A 1 94 ? 1.892 -1.353 5.013 1.00 96.81 94 ARG A CA 1
ATOM 706 C C . ARG A 1 94 ? 1.990 -1.562 3.509 1.00 96.81 94 ARG A C 1
ATOM 708 O O . ARG A 1 94 ? 2.522 -2.585 3.078 1.00 96.81 94 ARG A O 1
ATOM 715 N N . LEU A 1 95 ? 1.601 -0.570 2.710 1.00 97.81 95 LEU A N 1
ATOM 716 C CA . LEU A 1 95 ? 1.716 -0.649 1.251 1.00 97.81 95 LEU A CA 1
ATOM 717 C C . LEU A 1 95 ? 3.178 -0.789 0.805 1.00 97.81 95 LEU A C 1
ATOM 719 O O . LEU A 1 95 ? 3.496 -1.587 -0.079 1.00 97.81 95 LEU A O 1
ATOM 723 N N . ARG A 1 96 ? 4.105 -0.077 1.458 1.00 97.12 96 ARG A N 1
ATOM 724 C CA . ARG A 1 96 ? 5.538 -0.168 1.150 1.00 97.12 96 ARG A CA 1
ATOM 725 C C . ARG A 1 96 ? 6.105 -1.545 1.449 1.00 97.12 96 ARG A C 1
ATOM 727 O O . ARG A 1 96 ? 6.969 -2.003 0.702 1.00 97.12 96 ARG A O 1
ATOM 734 N N . ASN A 1 97 ? 5.653 -2.202 2.512 1.00 96.00 97 ASN A N 1
ATOM 735 C CA . ASN A 1 97 ? 6.077 -3.564 2.814 1.00 96.00 97 ASN A CA 1
ATOM 736 C C . ASN A 1 97 ? 5.644 -4.530 1.708 1.00 96.00 97 ASN A C 1
ATOM 738 O O . ASN A 1 97 ? 6.488 -5.291 1.238 1.00 96.00 97 ASN A O 1
ATOM 742 N N . LEU A 1 98 ? 4.408 -4.423 1.212 1.00 96.44 98 LEU A N 1
ATOM 743 C CA . LEU A 1 98 ? 3.924 -5.237 0.090 1.00 96.44 98 LEU A CA 1
ATOM 744 C C . LEU A 1 98 ? 4.756 -5.014 -1.181 1.00 96.44 98 LEU A C 1
ATOM 746 O O . LEU A 1 98 ? 5.211 -5.972 -1.799 1.00 96.44 98 LEU A O 1
ATOM 750 N N . VAL A 1 99 ? 5.034 -3.758 -1.544 1.00 96.25 99 VAL A N 1
ATOM 751 C CA . VAL A 1 99 ? 5.840 -3.452 -2.740 1.00 9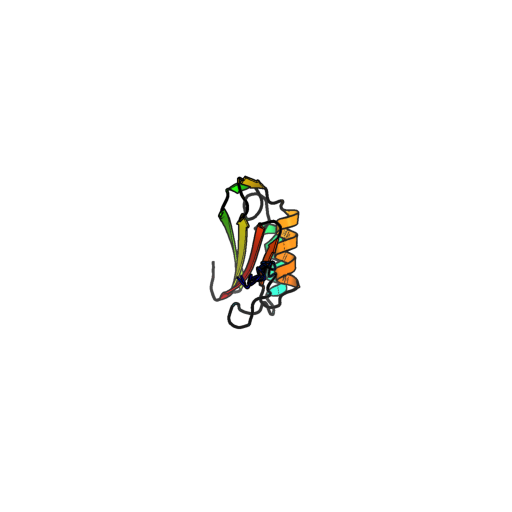6.25 99 VAL A CA 1
ATOM 752 C C . VAL A 1 99 ? 7.291 -3.912 -2.585 1.00 96.25 99 VAL A C 1
ATOM 754 O O . VAL A 1 99 ? 7.890 -4.397 -3.541 1.00 96.25 99 VAL A O 1
ATOM 757 N N . LYS A 1 100 ? 7.895 -3.776 -1.399 1.00 93.88 100 LYS A N 1
ATOM 758 C CA . LYS A 1 100 ? 9.315 -4.108 -1.204 1.00 93.88 100 LYS A CA 1
ATOM 759 C C . LYS A 1 100 ? 9.577 -5.595 -1.024 1.00 93.88 100 LYS A C 1
ATOM 761 O O . LYS A 1 100 ? 10.543 -6.096 -1.600 1.00 93.88 100 LYS A O 1
ATOM 766 N N . GLN A 1 101 ? 8.755 -6.265 -0.225 1.00 93.62 101 GLN A N 1
ATOM 767 C CA . GLN A 1 101 ? 8.994 -7.643 0.201 1.00 93.62 101 GLN A CA 1
ATOM 768 C C . GLN A 1 101 ? 8.412 -8.663 -0.779 1.00 93.62 101 GLN A C 1
ATOM 770 O O . GLN A 1 101 ? 8.935 -9.768 -0.872 1.00 93.62 101 GLN A O 1
ATOM 775 N N . CYS A 1 102 ? 7.391 -8.289 -1.553 1.00 93.62 102 CYS A N 1
ATOM 776 C CA . CYS A 1 102 ? 6.787 -9.170 -2.542 1.00 93.62 102 CYS A CA 1
ATOM 777 C C . CYS A 1 102 ? 7.143 -8.725 -3.954 1.00 93.62 102 CYS A C 1
ATOM 779 O O . CYS A 1 102 ? 6.849 -7.600 -4.337 1.00 93.62 102 CYS A O 1
ATOM 781 N N . ASP A 1 103 ? 7.716 -9.607 -4.770 1.00 92.12 103 ASP A N 1
ATOM 782 C CA . ASP A 1 103 ? 8.146 -9.260 -6.135 1.00 92.12 103 ASP A CA 1
ATOM 783 C C . ASP A 1 103 ? 7.004 -9.049 -7.135 1.00 92.12 103 ASP A C 1
ATOM 785 O O . ASP A 1 103 ? 7.235 -8.574 -8.247 1.00 92.12 103 ASP A O 1
ATOM 789 N N . LYS A 1 104 ? 5.773 -9.382 -6.743 1.00 91.81 104 LYS A N 1
ATOM 790 C CA . LYS A 1 104 ? 4.550 -9.217 -7.545 1.00 91.81 104 LYS A CA 1
ATOM 791 C C . LYS A 1 104 ? 3.471 -8.423 -6.822 1.00 91.81 104 LYS A C 1
ATOM 793 O O . LYS A 1 104 ? 2.319 -8.410 -7.240 1.00 91.81 104 LYS A O 1
ATOM 798 N N . GLY A 1 105 ? 3.840 -7.822 -5.700 1.00 94.50 105 GLY A N 1
ATOM 799 C CA . GLY A 1 105 ? 2.885 -7.286 -4.753 1.00 94.50 105 GLY A CA 1
ATOM 800 C C . GLY A 1 105 ? 2.196 -8.383 -3.970 1.00 94.50 105 GLY A C 1
ATOM 801 O O . GLY A 1 105 ? 2.663 -9.524 -3.918 1.00 94.50 105 GLY A O 1
ATOM 802 N N . GLY A 1 106 ? 1.122 -8.011 -3.304 1.00 95.88 106 GLY A N 1
ATOM 803 C CA . GLY A 1 106 ? 0.457 -8.893 -2.371 1.00 95.88 106 GLY A CA 1
ATOM 804 C C . GLY A 1 106 ? -0.645 -8.186 -1.622 1.00 95.88 106 GLY A C 1
ATOM 805 O O . GLY A 1 106 ? -0.996 -7.038 -1.915 1.00 95.88 106 GLY A O 1
ATOM 806 N N . GLU A 1 107 ? -1.125 -8.886 -0.613 1.00 96.50 107 GLU A N 1
ATOM 807 C CA . GLU A 1 107 ? -2.121 -8.404 0.323 1.00 96.50 107 GLU A CA 1
ATOM 808 C C . GLU A 1 107 ? -1.745 -8.779 1.756 1.00 96.50 107 GLU A C 1
ATOM 810 O O . GLU A 1 107 ? -1.021 -9.745 2.003 1.00 96.50 107 GLU A O 1
ATOM 815 N N . ASP A 1 108 ? -2.200 -7.970 2.703 1.00 95.06 108 ASP A N 1
ATOM 816 C CA . ASP A 1 108 ? -2.007 -8.187 4.133 1.00 95.06 108 ASP A CA 1
ATOM 817 C C . ASP A 1 108 ? -3.262 -7.731 4.872 1.00 95.06 108 ASP A C 1
ATOM 819 O O . ASP A 1 108 ? -3.869 -6.723 4.512 1.00 95.06 108 ASP A O 1
ATOM 823 N N . THR A 1 109 ? -3.654 -8.469 5.906 1.00 96.50 109 THR A N 1
ATOM 824 C CA . THR A 1 109 ? -4.713 -8.054 6.828 1.00 96.50 109 THR A CA 1
ATOM 825 C C . THR A 1 109 ? -4.159 -8.050 8.234 1.00 96.50 109 THR A C 1
ATOM 827 O O . THR A 1 109 ? -3.747 -9.086 8.749 1.00 96.50 109 THR A O 1
ATOM 830 N N . ILE A 1 110 ? -4.182 -6.888 8.877 1.00 94.69 110 ILE A N 1
ATOM 831 C CA . ILE A 1 110 ? -3.678 -6.728 10.237 1.00 94.69 110 ILE A CA 1
ATOM 832 C C . ILE A 1 110 ? -4.538 -5.756 11.022 1.00 94.69 110 ILE A C 1
ATOM 834 O O . ILE A 1 110 ? -4.796 -4.639 10.576 1.00 94.69 110 ILE A O 1
ATOM 838 N N . SER A 1 111 ? -4.965 -6.195 12.207 1.00 95.06 111 SER A N 1
ATOM 839 C CA . SER A 1 111 ? -5.891 -5.444 13.058 1.00 95.06 111 SER A CA 1
ATOM 840 C C . SER A 1 111 ? -7.111 -4.966 12.264 1.00 95.06 111 SER A C 1
ATOM 842 O O . SER A 1 111 ? -7.432 -3.785 12.296 1.00 95.06 111 SER A O 1
ATOM 844 N N . ASP A 1 112 ? -7.695 -5.874 11.476 1.00 97.00 112 ASP A N 1
ATOM 845 C CA . ASP A 1 112 ? -8.843 -5.669 10.581 1.00 97.00 112 ASP A CA 1
ATOM 846 C C . ASP A 1 112 ? -8.668 -4.637 9.453 1.00 97.00 112 ASP A C 1
ATOM 848 O O . ASP A 1 112 ? -9.604 -4.355 8.703 1.00 97.00 112 ASP A O 1
ATOM 852 N N . TRP A 1 113 ? -7.463 -4.109 9.258 1.00 97.75 113 TRP A N 1
ATOM 853 C CA . TRP A 1 113 ? -7.120 -3.341 8.070 1.00 97.75 113 TRP A CA 1
ATOM 854 C C . TRP A 1 113 ? -6.579 -4.265 6.992 1.00 97.75 113 TRP A C 1
ATOM 856 O O . TRP A 1 113 ? -5.512 -4.858 7.157 1.00 97.75 113 TRP A O 1
ATOM 866 N N . TYR A 1 114 ? -7.301 -4.358 5.881 1.00 98.06 114 TYR A N 1
ATOM 867 C CA . TYR A 1 114 ? -6.831 -5.019 4.673 1.00 98.06 114 TYR A CA 1
ATOM 868 C C . TYR A 1 114 ? -6.080 -4.022 3.792 1.00 98.06 114 TYR A C 1
ATOM 870 O O . TYR A 1 114 ? -6.565 -2.916 3.544 1.00 98.06 114 TYR A O 1
ATOM 878 N N . PHE A 1 115 ? -4.932 -4.445 3.275 1.00 98.31 115 PHE A N 1
ATOM 879 C CA . PHE A 1 115 ? -4.090 -3.711 2.341 1.00 98.31 115 PHE A CA 1
ATOM 880 C C . PHE A 1 115 ? -3.799 -4.585 1.131 1.00 98.31 115 PHE A C 1
ATOM 882 O O . PHE A 1 115 ? -3.498 -5.764 1.295 1.00 98.31 115 PHE A O 1
ATOM 889 N N . SER A 1 116 ? -3.776 -4.002 -0.066 1.00 98.00 116 SER A N 1
ATOM 890 C CA . SER A 1 116 ? -3.195 -4.669 -1.231 1.00 98.00 116 SER A CA 1
ATOM 891 C C . SER A 1 116 ? -2.406 -3.716 -2.116 1.00 98.00 116 SER A C 1
ATOM 893 O O . SER A 1 116 ? -2.751 -2.541 -2.251 1.00 98.00 116 SER A O 1
ATOM 895 N N . ALA A 1 117 ? -1.382 -4.255 -2.770 1.00 97.44 117 ALA A N 1
ATOM 896 C CA . ALA A 1 117 ? -0.630 -3.598 -3.830 1.00 97.44 117 ALA A CA 1
ATOM 897 C C . ALA A 1 117 ? -0.508 -4.568 -5.005 1.00 97.44 117 ALA A C 1
ATOM 899 O O . ALA A 1 117 ? 0.078 -5.639 -4.853 1.00 97.44 117 ALA A O 1
ATOM 900 N N . ASP A 1 118 ? -1.067 -4.201 -6.154 1.00 95.62 118 ASP A N 1
ATOM 901 C CA . ASP A 1 118 ? -1.204 -5.081 -7.315 1.00 95.62 118 ASP A CA 1
ATOM 902 C C . ASP A 1 118 ? -0.769 -4.357 -8.594 1.00 95.62 118 ASP A C 1
ATOM 904 O O . ASP A 1 118 ? -1.254 -3.260 -8.878 1.00 95.62 118 ASP A O 1
ATOM 908 N N . LEU A 1 119 ? 0.149 -4.950 -9.358 1.00 94.19 119 LEU A N 1
ATOM 909 C CA . LEU A 1 119 ? 0.532 -4.429 -10.666 1.00 94.19 119 LEU A CA 1
ATOM 910 C C . LEU A 1 119 ? -0.332 -5.095 -11.728 1.00 94.19 119 LEU A C 1
ATOM 912 O O . LEU A 1 119 ? -0.392 -6.320 -11.810 1.00 94.19 119 LEU A O 1
ATOM 916 N N . ARG A 1 120 ? -0.937 -4.291 -12.600 1.00 92.00 120 ARG A N 1
ATOM 917 C CA . ARG A 1 120 ? -1.794 -4.780 -13.682 1.00 92.00 120 ARG A CA 1
ATOM 918 C C . ARG A 1 120 ? -1.346 -4.258 -15.032 1.00 92.00 120 ARG A C 1
ATOM 920 O O . ARG A 1 120 ? -0.706 -3.211 -15.139 1.00 92.00 120 ARG A O 1
ATOM 927 N N . HIS A 1 121 ? -1.703 -5.006 -16.070 1.00 91.31 121 HIS A N 1
ATOM 928 C CA . HIS A 1 121 ? -1.640 -4.515 -17.439 1.00 91.31 121 HIS A CA 1
ATOM 929 C C . HIS A 1 121 ? -2.740 -3.480 -17.690 1.00 91.31 121 HIS A C 1
ATOM 931 O O . HIS A 1 121 ? -3.851 -3.623 -17.186 1.00 91.31 121 HIS A O 1
ATOM 937 N N . GLY A 1 122 ? -2.432 -2.486 -18.521 1.00 88.12 122 GLY A N 1
ATOM 938 C CA . GLY A 1 122 ? -3.352 -1.414 -18.895 1.00 88.12 122 GLY A CA 1
ATOM 939 C C . GLY A 1 122 ? -3.143 -0.131 -18.094 1.00 88.12 122 GLY A C 1
ATOM 940 O O . GLY A 1 122 ? -2.101 0.068 -17.463 1.00 88.12 122 GLY A O 1
ATOM 941 N N . SER A 1 123 ? -4.130 0.756 -18.181 1.00 85.94 123 SER A N 1
ATOM 942 C CA . SER A 1 123 ? -4.172 2.012 -17.442 1.00 85.94 123 SER A CA 1
ATOM 943 C C . SER A 1 123 ? -5.168 1.946 -16.286 1.00 85.94 123 SER A C 1
ATOM 945 O O . SER A 1 123 ? -5.997 1.038 -16.201 1.00 85.94 123 SER A O 1
ATOM 947 N N . CYS A 1 124 ? -5.067 2.949 -15.421 1.00 87.88 124 CYS A N 1
ATOM 948 C CA . CYS A 1 124 ? -6.200 3.458 -14.665 1.00 87.88 124 CYS A CA 1
ATOM 949 C C . CYS A 1 124 ? -7.231 4.068 -15.634 1.00 87.88 124 CYS A C 1
ATOM 951 O O . CYS A 1 124 ? -8.419 4.059 -15.278 1.00 87.88 124 CYS A O 1
#

pLDDT: mean 88.61, std 15.77, range [42.22, 98.5]

Organism: Pyricularia grisea (NCBI:txid148305)

Sequence (124 aa):
MHLTSILLPILSLLATAQAGCYKREQSIGWGVEKTAAANEIGLAASPGRLAGFFNNGQEKTECHKLAENKAVHFKVKWLGEGGLTLRDGDCYTRLRNLVKQCDKGGEDTISDWYFSADLRHGSC

Radius of gyration: 18.87 Å; Cα contacts (8 Å, |Δi|>4): 242; chains: 1; bounding box: 37×61×52 Å

Mean predicted aligned error: 7.76 Å

Nearest PDB structures (foldseek):
  6j2h-assembly2_D  TM=4.455E-01  e=3.257E+00  Pteropus alecto
  2plg-assembly1_A  TM=2.225E-01  e=8.461E-01  Synechococcus elongatus
  4oja-assembly1_A-2  TM=3.247E-01  e=6.390E+00  Hydra vulgaris

Solvent-accessible surface area (backbone atoms only — not comparable to full-atom values): 6908 Å² total; per-residue (Å²): 141,82,86,83,80,80,83,75,80,81,78,78,80,74,79,69,70,63,68,36,61,42,53,83,91,74,28,47,62,40,71,87,46,41,63,57,57,56,61,48,37,64,63,43,18,29,79,78,56,54,11,36,78,34,50,54,67,36,71,36,73,45,65,46,70,73,49,95,55,26,18,39,39,40,39,34,32,34,70,44,83,60,66,53,68,45,51,39,70,56,43,33,52,53,50,45,46,28,50,72,77,17,68,18,12,20,37,36,50,57,94,44,37,36,38,34,29,41,38,41,79,37,74,113

Foldseek 3Di:
DDDPDDDDPPPPPPPPFDFDQDDPVGADFCVVVLVVLLVCQLVCLDPPAQFFKDAAFDKGKDWADRDQFKIKIKMKTANDHGMDTGDSVNSSVQQNCQSPVHRQGGWTADPRIIITIHMGTGGD

=== Feature glossary ===
The features interleaved in this record are:

— What the protein is —

Sequence gives the chain of amino acids in standard one-letter code (A=alanine, C=cysteine, …, Y=tyrosine), read N→C. It is the only feature that is directly encoded by the gene; all structural features are derived from the folded form of this sequence.

Database cross-references. InterPro integrates a dozen domain/family signature databases into unified entries with residue-range hits. GO terms attach function/process/location labels with evidence codes. CATH codes position the fold in a four-level structural taxonomy. Organism is the NCBI-taxonomy species name.

— Where its atoms are —

Atomic coordinates in PDBx/mmCIF format — the same representation the Protein Data Bank distributes. Each line of the _atom_site loop places one backbone atom in Cartesian space (units: ångströms, origin: arbitrary).

The six renders are orthographic views along the three Cartesian axes in both directions. Representation (cartoon, sticks, or surface) and color scheme (sequence-rainbow or by-chain) vary across proteins so the training set covers all the common visualization conventions.

— Local backbone conformation —

Eight-state secondary structure (DSSP): H is the canonical α-helix, G the tighter 3₁₀-helix, I the wider π-helix; E/B are β-structure, T and S are turns and bends, and '-' is everything else. DSSP derives these from the pattern of main-chain N–H···O=C hydrogen bonds, not from the sequence.

P-SEA three-state annotation labels each residue as helix, strand, or coil based purely on the geometry of the Cα trace. It serves as a fallback when the full backbone (and thus DSSP) is unavailable.

The φ/ψ torsion pair specifies the backbone conformation at each residue. φ rotates about the N–Cα bond, ψ about the Cα–C bond. Steric clashes forbid most of the (φ, ψ) plane — the allowed regions (α-helix basin, β-sheet basin, left-handed helix) are the Ramachandran-allowed regions.

— Global shape and packing —

The geometric summary reports three shape descriptors. Rg (radius of gyration) measures how spread out the Cα atoms are about their centre of mass; compact globular proteins have small Rg, elongated or unfolded ones large. Cα contacts (<8 Å, |i−j|>4) count long-range residue pairs in spatial proximity — high for tightly packed folds, near zero for rods or random coil. The bounding-box extents give the protein's footprint along x, y, z in Å.

Solvent-accessible surface area (SASA) is the area in Å² traced out by the centre of a 1.4 Å probe sphere (a water molecule) rolled over the protein's van der Waals surface (Shrake–Rupley / Lee–Richards construction). Buried residues have near-zero SASA; fully exposed residues can exceed 200 Å². The total SASA scales roughly with the number of surface residues.

The contact map is a binary N×N matrix image: pixel (i, j) is dark where Cα_i and Cα_j are within 8 Å and |i−j|>4. Because the |i−j|>4 filter removes local helical contacts, off-diagonal stripes parallel to the main diagonal indicate parallel β-sheets; stripes perpendicular to it indicate antiparallel β-sheets. The Ramachandran plot scatters every residue's (φ, ψ) pair against the sterically allowed regions. The PAE heatmap renders the predicted-aligned-error matrix.

— Structural neighborhood —

3Di is Foldseek's structural alphabet. Each residue is assigned one of twenty discrete states based on how its Cα sits relative to its spatial (not sequential) neighbors. Aligning 3Di strings finds structural homologs roughly as well as full 3D superposition, but orders of magnitude faster.

Nearest PDB neighbors are the top structural matches found by Foldseek when searching this structure against the entire Protein Data Bank. Each hit reports a TM-score (0 to 1; >0.5 almost always implies the same fold) and an E-value. These are *structural* homologs — they may share no detectable sequence similarity.

— Confidence and disorder —

For AlphaFold models, the B-factor field carries pLDDT — the model's own estimate of local accuracy on a 0–100 scale. Regions with pLDDT<50 should be treated as essentially unmodeled; they often correspond to intrinsically disordered segments.

Crystallographic B-factors measure how much each atom's electron density is smeared out, in Å². They rise in mobile loops and surface residues and fall in the buried interior. In AlphaFold models this column is repurposed to hold pLDDT instead.

Predicted aligned error is AlphaFold's pairwise confidence. Unlike pLDDT (per-residue), PAE is per-residue-pair and captures whether two parts of the structure are correctly placed relative to each other. Units are ångströms of expected positional error.